Protein AF-A0A914KZJ1-F1 (afdb_monomer)

InterPro domains:
  IPR033891 Tetratricopeptide repeat protein 38 [PTHR16263] (1-72)

Organism: Meloidogyne incognita (NCBI:txid6306)

Solvent-accessible surface area (backbone atoms only — not comparable to full-atom values): 3759 Å² total; per-residue (Å²): 102,69,21,36,58,28,36,80,69,68,39,34,73,60,9,34,53,46,10,53,53,43,37,74,76,36,65,49,41,35,52,24,53,43,22,38,36,50,34,26,45,77,67,70,38,50,70,59,25,52,53,50,47,66,78,40,40,87,39,26,59,74,30,88,88,50,31,77,65,71,73,110

Secondary structure (DSSP, 8-state):
-HHHHHHHTT-HHHHHHHHHHHHHH-TT-HHHHHHHHHHHHHTT-HHHHHHHHHHHHHHHTT-TTTTTTTT-

pLDDT: mean 94.65, std 5.78, range [62.12, 98.62]

Foldseek 3Di:
DVLLVCLVVVVLVVSLVVLVVVCVVAVQPLSSLVSNLSSCVVVVVNVVSVVSCVVSVVRPCVDPPCSVVSVD

Nearest PDB structures (foldseek):
  4gco-assembly1_A  TM=7.780E-01  e=8.774E-01  Caenorhabditis elegans
  6q3q-assembly1_B  TM=7.826E-01  e=1.103E+00  Arabidopsis
  7zub-assembly1_C  TM=7.228E-01  e=8.286E-01  Homo sapiens
  5bnw-assembly1_A  TM=7.812E-01  e=1.103E+00  Homo sapiens
  6q6h-assembly1_J  TM=7.736E-01  e=1.956E+00  Homo sapiens

Mean predicted aligned error: 2.45 Å

Radius of gyration: 10.77 Å; Cα contacts (8 Å, |Δi|>4): 91; chains: 1; bounding box: 25×21×26 Å

Structure (mmCIF, N/CA/C/O backbone):
data_AF-A0A914KZJ1-F1
#
_entry.id   AF-A0A914KZJ1-F1
#
loop_
_atom_site.group_PDB
_atom_site.id
_atom_site.type_symbol
_atom_site.label_atom_id
_atom_site.label_alt_id
_atom_site.label_comp_id
_atom_site.label_asym_id
_atom_site.label_entity_id
_atom_site.label_seq_id
_atom_site.pdbx_PDB_ins_code
_atom_site.Cartn_x
_atom_site.Cartn_y
_atom_site.Cartn_z
_atom_site.occupancy
_atom_site.B_iso_or_equiv
_atom_site.auth_seq_id
_atom_site.auth_comp_id
_atom_site.auth_asym_id
_atom_site.auth_atom_id
_atom_site.pdbx_PDB_model_num
ATOM 1 N N . MET A 1 1 ? -7.978 -6.002 1.603 1.00 86.06 1 MET A N 1
ATOM 2 C CA . MET A 1 1 ? -7.475 -7.257 0.984 1.00 86.06 1 MET A CA 1
ATOM 3 C C . MET A 1 1 ? -7.673 -7.336 -0.533 1.00 86.06 1 MET A C 1
ATOM 5 O O . MET A 1 1 ? -6.764 -7.820 -1.183 1.00 86.06 1 MET A O 1
ATOM 9 N N . TYR A 1 2 ? -8.785 -6.874 -1.130 1.00 96.56 2 TYR A N 1
ATOM 10 C CA . TYR A 1 2 ? -8.941 -6.922 -2.601 1.00 96.56 2 TYR A CA 1
ATOM 11 C C . TYR A 1 2 ? -7.873 -6.105 -3.352 1.00 96.56 2 TYR A C 1
ATOM 13 O O . TYR A 1 2 ? -7.238 -6.634 -4.255 1.00 96.56 2 TYR A O 1
ATOM 21 N N . ALA A 1 3 ? -7.619 -4.863 -2.923 1.00 97.31 3 ALA A N 1
ATOM 22 C CA . ALA A 1 3 ? -6.585 -4.011 -3.517 1.00 97.31 3 ALA A CA 1
ATOM 23 C C . ALA A 1 3 ? -5.178 -4.627 -3.450 1.00 97.31 3 ALA A C 1
ATOM 25 O O . ALA A 1 3 ? -4.463 -4.605 -4.439 1.00 97.31 3 ALA A O 1
ATOM 26 N N . TYR A 1 4 ? -4.831 -5.240 -2.315 1.00 96.06 4 TYR A N 1
ATOM 27 C CA . TYR A 1 4 ? -3.584 -5.991 -2.145 1.00 96.06 4 TYR A CA 1
ATOM 28 C C . TYR A 1 4 ? -3.451 -7.126 -3.172 1.00 96.06 4 TYR A C 1
ATOM 30 O O . TYR A 1 4 ? -2.458 -7.216 -3.870 1.00 96.06 4 TYR A O 1
ATOM 38 N N . GLY A 1 5 ? -4.493 -7.946 -3.350 1.00 97.56 5 GLY A N 1
ATOM 39 C CA . GLY A 1 5 ? -4.446 -9.021 -4.348 1.00 97.56 5 GLY A CA 1
ATOM 40 C C . GLY A 1 5 ? -4.302 -8.523 -5.793 1.00 97.56 5 GLY A C 1
ATOM 41 O O . GLY A 1 5 ? -3.692 -9.207 -6.610 1.00 97.56 5 GLY A O 1
ATOM 42 N N . LEU A 1 6 ? -4.858 -7.349 -6.115 1.00 98.25 6 LEU A N 1
ATOM 43 C CA . LEU A 1 6 ? -4.673 -6.709 -7.421 1.00 98.25 6 LEU A CA 1
ATOM 44 C C . LEU A 1 6 ? -3.239 -6.201 -7.601 1.00 98.25 6 LEU A C 1
ATOM 46 O O . LEU A 1 6 ? -2.657 -6.416 -8.660 1.00 98.25 6 LEU A O 1
ATOM 50 N N . GLU A 1 7 ? -2.679 -5.563 -6.573 1.00 97.81 7 GLU A N 1
ATOM 51 C CA . GLU A 1 7 ? -1.304 -5.057 -6.564 1.00 97.81 7 GLU A CA 1
ATOM 52 C C . GLU A 1 7 ? -0.297 -6.199 -6.774 1.00 97.81 7 GLU A C 1
ATOM 54 O O . GLU A 1 7 ? 0.443 -6.169 -7.754 1.00 97.81 7 GLU A O 1
ATOM 59 N N . GLU A 1 8 ? -0.397 -7.276 -5.992 1.00 96.12 8 GLU A N 1
ATOM 60 C CA . GLU A 1 8 ? 0.428 -8.488 -6.134 1.00 96.12 8 GLU A CA 1
ATOM 61 C C . GLU A 1 8 ? 0.266 -9.183 -7.502 1.00 96.12 8 GLU A C 1
ATOM 63 O O . GLU A 1 8 ? 1.134 -9.931 -7.952 1.00 96.12 8 GLU A O 1
ATOM 68 N N . SER A 1 9 ? -0.855 -8.945 -8.193 1.00 97.88 9 SER A N 1
ATOM 69 C CA . SER A 1 9 ? -1.111 -9.472 -9.544 1.00 97.88 9 SER A CA 1
ATOM 70 C C . SER A 1 9 ? -0.632 -8.540 -10.666 1.00 97.88 9 SER A C 1
ATOM 72 O O . SER A 1 9 ? -0.788 -8.878 -11.839 1.00 97.88 9 SER A O 1
ATOM 74 N N . GLY A 1 10 ? -0.068 -7.375 -10.336 1.00 97.12 10 GLY A N 1
ATOM 75 C CA . GLY A 1 10 ? 0.392 -6.374 -11.301 1.00 97.12 10 GLY A CA 1
ATOM 76 C C . GLY A 1 10 ? -0.697 -5.431 -11.829 1.00 97.12 10 GLY A C 1
ATOM 77 O O . GLY A 1 10 ? -0.440 -4.635 -12.732 1.00 97.12 10 GLY A O 1
ATOM 78 N N . GLU A 1 11 ? -1.911 -5.476 -11.277 1.00 98.31 11 GLU A N 1
ATOM 79 C CA . GLU A 1 11 ? -3.056 -4.654 -11.694 1.00 98.31 11 GLU A CA 1
ATOM 80 C C . GLU A 1 11 ? -3.075 -3.301 -10.952 1.00 98.31 11 GLU A C 1
ATOM 82 O O . GLU A 1 11 ? -4.058 -2.928 -10.305 1.00 98.31 11 GLU A O 1
ATOM 87 N N . TYR A 1 12 ? -1.971 -2.548 -11.031 1.00 97.81 12 TYR A N 1
ATOM 88 C CA . TYR A 1 12 ? -1.696 -1.383 -10.171 1.00 97.81 12 TYR A CA 1
ATOM 89 C C . TYR A 1 12 ? -2.745 -0.263 -10.250 1.00 97.81 12 TYR A C 1
ATOM 91 O O . TYR A 1 12 ? -3.109 0.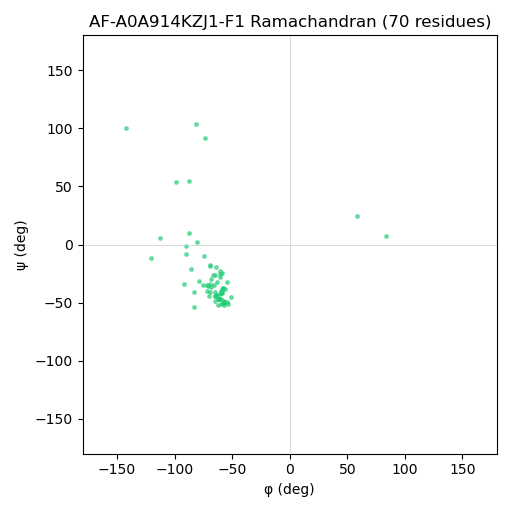325 -9.235 1.00 97.81 12 TYR A O 1
ATOM 99 N N . ILE A 1 13 ? -3.285 0.020 -11.441 1.00 97.75 13 ILE A N 1
ATOM 100 C CA . ILE A 1 13 ? -4.287 1.086 -11.619 1.00 97.75 13 ILE A CA 1
ATOM 101 C C . ILE A 1 13 ? -5.580 0.750 -10.861 1.00 97.75 13 ILE A C 1
ATOM 103 O O . ILE A 1 13 ? -6.157 1.607 -10.184 1.00 97.75 13 ILE A O 1
ATOM 107 N N . GLU A 1 14 ? -6.051 -0.496 -10.963 1.00 98.44 14 GLU A N 1
ATOM 108 C CA . GLU A 1 14 ? -7.262 -0.906 -10.250 1.00 98.44 14 GLU A CA 1
ATOM 109 C C . GLU A 1 14 ? -6.973 -1.112 -8.760 1.00 98.44 14 GLU A C 1
ATOM 111 O O . GLU A 1 14 ? -7.807 -0.750 -7.930 1.00 98.44 14 GLU A O 1
ATOM 116 N N . ALA A 1 15 ? -5.784 -1.607 -8.405 1.00 98.62 15 ALA A N 1
ATOM 117 C CA . ALA A 1 15 ? -5.350 -1.736 -7.020 1.00 98.62 15 ALA A CA 1
ATOM 118 C C . ALA A 1 15 ? -5.389 -0.390 -6.285 1.00 98.62 15 ALA A C 1
ATOM 120 O O . ALA A 1 15 ? -6.056 -0.276 -5.254 1.00 98.62 15 ALA A O 1
ATOM 121 N N . GLU A 1 16 ? -4.770 0.654 -6.845 1.00 98.19 16 GLU A N 1
ATOM 122 C CA . GLU A 1 16 ? -4.752 1.992 -6.250 1.00 98.19 16 GLU A CA 1
ATOM 123 C C . GLU A 1 16 ? -6.175 2.555 -6.096 1.00 98.19 16 GLU A C 1
ATOM 125 O O . GLU A 1 16 ? -6.534 3.113 -5.054 1.00 98.19 16 GLU A O 1
ATOM 130 N N . LYS A 1 17 ? -7.031 2.372 -7.108 1.00 98.44 17 LYS A N 1
ATOM 131 C CA . LYS A 1 17 ? -8.435 2.804 -7.058 1.00 98.44 17 LYS A CA 1
ATOM 132 C C . LYS A 1 17 ? -9.208 2.111 -5.937 1.00 98.44 17 LYS A C 1
ATOM 134 O O . LYS A 1 17 ? -9.916 2.779 -5.182 1.00 98.44 17 LYS A O 1
ATOM 139 N N . GLN A 1 18 ? -9.076 0.793 -5.808 1.00 98.56 18 GLN A N 1
ATOM 140 C CA . GLN A 1 18 ? -9.762 0.029 -4.765 1.00 98.56 18 GLN A CA 1
ATOM 141 C C . GLN A 1 18 ? -9.215 0.348 -3.375 1.00 98.56 18 GLN A C 1
ATOM 143 O O . GLN A 1 18 ? -9.986 0.457 -2.422 1.00 98.56 18 GLN A O 1
ATOM 148 N N . ALA A 1 19 ? -7.908 0.568 -3.255 1.00 98.06 19 ALA A N 1
ATOM 149 C CA . ALA A 1 19 ? -7.291 0.981 -2.006 1.00 98.06 19 ALA A CA 1
ATOM 150 C C . ALA A 1 19 ? -7.765 2.372 -1.560 1.00 98.06 19 ALA A C 1
ATOM 152 O O . ALA A 1 19 ? -8.089 2.563 -0.390 1.00 98.06 19 ALA A O 1
ATOM 153 N N . LYS A 1 20 ? -7.907 3.332 -2.486 1.00 98.19 20 LYS A N 1
ATOM 154 C CA . LYS A 1 20 ? -8.486 4.655 -2.185 1.00 98.19 20 LYS A CA 1
ATOM 155 C C . LYS A 1 20 ? -9.913 4.545 -1.650 1.00 98.19 20 LYS A C 1
ATOM 157 O O . LYS A 1 20 ? -10.249 5.228 -0.686 1.00 98.19 20 LYS A O 1
ATOM 162 N N . ILE A 1 21 ? -10.737 3.667 -2.226 1.00 98.38 21 ILE A N 1
ATOM 163 C CA . ILE A 1 21 ? -12.083 3.375 -1.702 1.00 98.38 21 ILE A CA 1
ATOM 164 C C . ILE A 1 21 ? -11.984 2.758 -0.298 1.00 98.38 21 ILE A C 1
ATOM 166 O O . ILE A 1 21 ? -12.713 3.163 0.605 1.00 98.38 21 ILE A O 1
ATOM 170 N N . GLY A 1 22 ? -11.052 1.824 -0.092 1.00 97.50 22 GLY A N 1
ATOM 171 C CA . GLY A 1 22 ? -10.770 1.227 1.215 1.00 97.50 22 GLY A CA 1
ATOM 172 C C . GLY A 1 22 ? -10.460 2.276 2.283 1.00 97.50 22 GLY A C 1
ATOM 173 O O . GLY A 1 22 ? -11.114 2.293 3.323 1.00 97.50 22 GLY A O 1
ATOM 174 N N . LEU A 1 23 ? -9.557 3.216 1.992 1.00 96.81 23 LEU A N 1
ATOM 175 C CA . LEU A 1 23 ? -9.193 4.298 2.914 1.00 96.81 23 LEU A CA 1
ATOM 176 C C . LEU A 1 23 ? -10.314 5.320 3.139 1.00 96.81 23 LEU A C 1
ATOM 178 O O . LEU A 1 23 ? -10.406 5.890 4.225 1.00 96.81 23 LEU A O 1
ATOM 182 N N . GLN A 1 24 ? -11.192 5.540 2.155 1.00 97.56 24 GLN A N 1
ATOM 183 C CA . GLN A 1 24 ? -12.397 6.358 2.344 1.00 97.56 24 GLN A CA 1
ATOM 184 C C . GLN A 1 24 ? -13.382 5.717 3.331 1.00 97.56 24 GLN A C 1
ATOM 186 O O . GLN A 1 24 ? -14.055 6.431 4.072 1.00 97.56 24 GLN A O 1
ATOM 191 N N . LEU A 1 25 ? -13.473 4.384 3.346 1.00 97.12 25 LEU A N 1
ATOM 192 C CA . LEU A 1 25 ? -14.354 3.634 4.246 1.00 97.12 25 LEU A CA 1
ATOM 193 C C . LEU A 1 25 ? -13.729 3.419 5.629 1.00 97.12 25 LEU A C 1
ATOM 195 O O . LEU A 1 25 ? -14.413 3.521 6.647 1.00 97.12 25 LEU A O 1
ATOM 199 N N . GLN A 1 26 ? -12.436 3.108 5.668 1.00 95.31 26 GLN A N 1
ATOM 200 C CA . GLN A 1 26 ? -11.664 2.868 6.877 1.00 95.31 26 GLN A CA 1
ATOM 201 C C . GLN A 1 26 ? -10.262 3.447 6.706 1.00 95.31 26 GLN A C 1
ATOM 203 O O . GLN A 1 26 ? -9.369 2.825 6.136 1.00 95.31 26 GLN A O 1
ATOM 208 N N . ARG A 1 27 ? -10.056 4.632 7.277 1.00 94.69 27 ARG A N 1
ATOM 209 C CA . ARG A 1 27 ? -8.787 5.355 7.191 1.00 94.69 27 ARG A CA 1
ATOM 210 C C . ARG A 1 27 ? -7.600 4.583 7.786 1.00 94.69 27 ARG A C 1
ATOM 212 O O . ARG A 1 27 ? -6.483 4.759 7.327 1.00 94.69 27 ARG A O 1
ATOM 219 N N . GLN A 1 28 ? -7.844 3.708 8.765 1.00 95.12 28 GLN A N 1
ATOM 220 C CA . GLN A 1 28 ? -6.814 2.883 9.420 1.00 95.12 28 GLN A CA 1
ATOM 221 C C . GLN A 1 28 ? -6.541 1.545 8.699 1.00 95.12 28 GLN A C 1
ATOM 223 O O . GLN A 1 28 ? -5.893 0.658 9.260 1.00 95.12 28 GLN A O 1
ATOM 228 N N . ASP A 1 29 ? -7.067 1.339 7.485 1.00 94.62 29 ASP A N 1
ATOM 229 C CA . ASP A 1 29 ? -6.831 0.106 6.728 1.00 94.62 29 ASP A CA 1
ATOM 230 C C . ASP A 1 29 ? -5.399 0.057 6.172 1.00 94.62 29 ASP A C 1
ATOM 232 O O . ASP A 1 29 ? -5.115 0.491 5.055 1.00 94.62 29 ASP A O 1
ATOM 236 N N . CYS A 1 30 ? -4.504 -0.540 6.957 1.00 94.75 30 CYS A N 1
ATOM 237 C CA . CYS A 1 30 ? -3.095 -0.729 6.618 1.00 94.75 30 CYS A CA 1
ATOM 238 C C . CYS A 1 30 ? -2.858 -1.441 5.285 1.00 94.75 30 CYS A C 1
ATOM 240 O O . CYS A 1 30 ? -1.874 -1.130 4.619 1.00 94.75 30 CYS A O 1
ATOM 242 N N . TRP A 1 31 ? -3.741 -2.357 4.874 1.00 95.56 31 TRP A N 1
ATOM 243 C CA . TRP A 1 31 ? -3.603 -3.075 3.604 1.00 95.56 31 TRP A CA 1
ATOM 244 C C . TRP A 1 31 ? -3.876 -2.170 2.410 1.00 95.56 31 TRP A C 1
ATOM 246 O O . TRP A 1 31 ? -3.256 -2.324 1.362 1.00 95.56 31 TRP A O 1
ATOM 256 N N . SER A 1 32 ? -4.811 -1.233 2.562 1.00 97.00 32 SER A N 1
ATOM 257 C CA . SER A 1 32 ? -5.090 -0.239 1.531 1.00 97.00 32 SER A CA 1
ATOM 258 C C . SER A 1 32 ? -3.951 0.780 1.438 1.00 97.00 32 SER A C 1
ATOM 260 O O . SER A 1 32 ? -3.522 1.102 0.334 1.00 97.00 32 SER A O 1
ATOM 262 N N . THR A 1 33 ? -3.384 1.221 2.567 1.00 97.00 33 THR A N 1
ATOM 263 C CA . THR A 1 33 ? -2.160 2.042 2.554 1.00 97.00 33 THR A CA 1
ATOM 264 C C . THR A 1 33 ? -1.009 1.321 1.852 1.00 97.00 33 THR A C 1
ATOM 266 O O . THR A 1 33 ? -0.404 1.889 0.949 1.00 97.00 33 THR A O 1
ATOM 269 N N . HIS A 1 34 ? -0.743 0.070 2.230 1.00 97.12 34 HIS A N 1
ATOM 270 C CA . HIS A 1 34 ? 0.295 -0.764 1.628 1.00 97.12 34 HIS A CA 1
ATOM 271 C C . HIS A 1 34 ? 0.135 -0.857 0.103 1.00 97.12 34 HIS A C 1
ATOM 273 O O . HIS A 1 34 ? 1.061 -0.537 -0.636 1.00 97.12 34 HIS A O 1
ATOM 279 N N . ALA A 1 35 ? -1.068 -1.194 -0.374 1.00 97.50 35 ALA A N 1
ATOM 280 C CA . ALA A 1 35 ? -1.327 -1.310 -1.806 1.00 97.50 35 ALA A CA 1
ATOM 281 C C . ALA A 1 35 ? -1.066 0.009 -2.559 1.00 97.50 35 ALA A C 1
ATOM 283 O O . ALA A 1 35 ? -0.491 -0.017 -3.642 1.00 97.50 35 ALA A O 1
ATOM 284 N N . ILE A 1 36 ? -1.441 1.170 -2.000 1.00 97.75 36 ILE A N 1
ATOM 285 C CA . ILE A 1 36 ? -1.147 2.477 -2.625 1.00 97.75 36 ILE A CA 1
ATOM 286 C C . ILE A 1 36 ? 0.359 2.737 -2.671 1.00 97.75 36 ILE A C 1
ATOM 288 O O . ILE A 1 36 ? 0.857 3.175 -3.707 1.00 97.75 36 ILE A O 1
ATOM 292 N N . ALA A 1 37 ? 1.075 2.460 -1.579 1.00 97.12 37 ALA A N 1
ATOM 293 C CA . ALA A 1 37 ? 2.519 2.660 -1.515 1.00 97.12 37 ALA A CA 1
ATOM 294 C C . ALA A 1 37 ? 3.251 1.832 -2.583 1.00 97.12 37 ALA A C 1
ATOM 296 O O . ALA A 1 37 ? 4.030 2.398 -3.349 1.00 97.12 37 ALA A O 1
ATOM 297 N N . HIS A 1 38 ? 2.922 0.545 -2.725 1.00 96.88 38 HIS A N 1
ATOM 298 C CA . HIS A 1 38 ? 3.511 -0.294 -3.772 1.00 96.88 38 HIS A CA 1
ATOM 299 C C . HIS A 1 38 ? 3.055 0.096 -5.179 1.00 96.88 38 HIS A C 1
ATOM 301 O O . HIS A 1 38 ? 3.858 0.073 -6.103 1.00 96.88 38 HIS A O 1
ATOM 307 N N . CYS A 1 39 ? 1.817 0.561 -5.376 1.00 97.81 39 CYS A N 1
ATOM 308 C CA . CYS A 1 39 ? 1.420 1.111 -6.678 1.00 97.81 39 CYS A CA 1
ATOM 309 C C . CYS A 1 39 ? 2.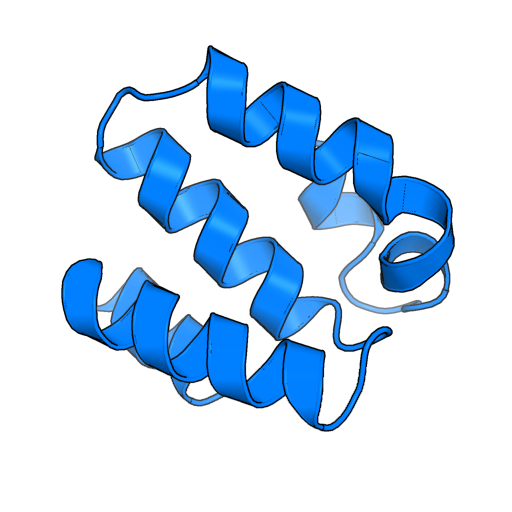299 2.309 -7.084 1.00 97.81 39 CYS A C 1
ATOM 311 O O . CYS A 1 39 ? 2.696 2.412 -8.245 1.00 97.81 39 CYS A O 1
ATOM 313 N N . MET A 1 40 ? 2.632 3.197 -6.139 1.00 97.44 40 MET A N 1
ATOM 314 C CA . MET A 1 40 ? 3.540 4.327 -6.381 1.00 97.44 40 MET A CA 1
ATOM 315 C C . MET A 1 40 ? 4.983 3.862 -6.611 1.00 97.44 40 MET A C 1
ATOM 317 O O . MET A 1 40 ? 5.644 4.360 -7.523 1.00 97.44 40 MET A O 1
ATOM 321 N N . GLU A 1 41 ? 5.455 2.877 -5.846 1.00 96.50 41 GLU A N 1
ATOM 322 C CA . GLU A 1 41 ? 6.765 2.247 -6.040 1.00 96.50 41 GLU A CA 1
ATOM 323 C C . GLU A 1 41 ? 6.898 1.649 -7.450 1.00 96.50 41 GLU A C 1
ATOM 325 O O . GLU A 1 41 ? 7.835 1.968 -8.185 1.00 96.50 41 GLU A O 1
ATOM 330 N N . MET A 1 42 ? 5.914 0.854 -7.875 1.00 96.94 42 MET A N 1
ATOM 331 C CA . MET A 1 42 ? 5.893 0.201 -9.186 1.00 96.94 42 MET A CA 1
ATOM 332 C C . MET A 1 42 ? 5.758 1.200 -10.341 1.00 96.94 42 MET A C 1
ATOM 334 O O . MET A 1 42 ? 6.251 0.948 -11.442 1.00 96.94 42 MET A O 1
ATOM 338 N N . ALA A 1 43 ? 5.169 2.371 -10.087 1.00 96.62 43 ALA A N 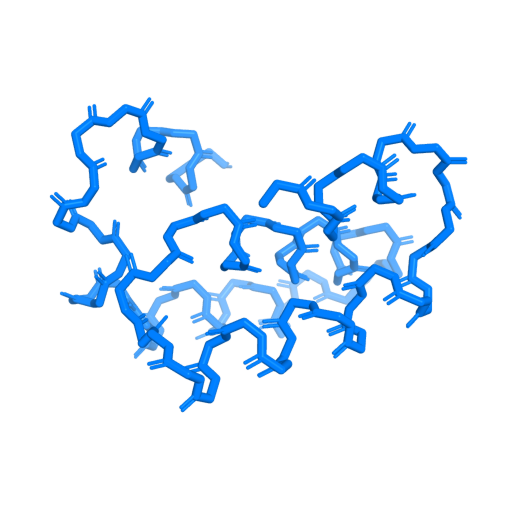1
ATOM 339 C CA . ALA A 1 43 ? 5.143 3.498 -11.016 1.00 96.62 43 ALA A CA 1
ATOM 340 C C . ALA A 1 43 ? 6.444 4.332 -11.024 1.00 96.62 43 ALA A C 1
ATOM 342 O O . ALA A 1 43 ? 6.531 5.317 -11.758 1.00 96.62 43 ALA A O 1
ATOM 343 N N . SER A 1 44 ? 7.462 3.948 -10.241 1.00 97.56 44 SER A N 1
ATOM 344 C CA . SER A 1 44 ? 8.698 4.716 -10.012 1.00 97.56 44 SER A CA 1
ATOM 345 C C . SER A 1 44 ? 8.467 6.117 -9.424 1.00 97.56 44 SER A C 1
ATOM 347 O O . SER A 1 44 ? 9.307 7.007 -9.570 1.00 97.56 44 SER A O 1
ATOM 349 N N . ASP A 1 45 ? 7.345 6.319 -8.733 1.00 97.19 45 ASP A N 1
ATOM 350 C CA . ASP A 1 45 ? 6.975 7.569 -8.067 1.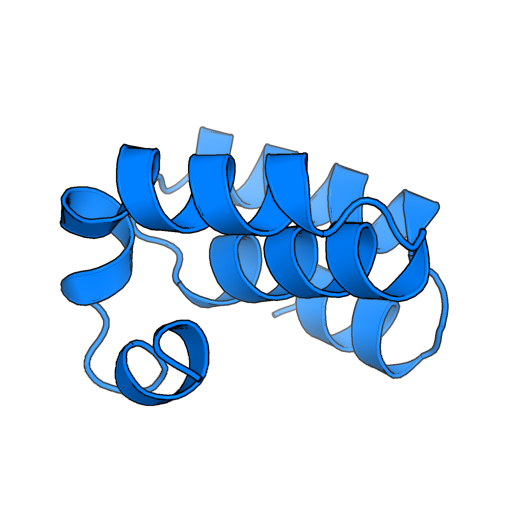00 97.19 45 ASP A CA 1
ATOM 351 C C . ASP A 1 45 ? 7.300 7.520 -6.565 1.00 97.19 45 ASP A C 1
ATOM 353 O O . ASP A 1 45 ? 6.463 7.732 -5.683 1.00 97.19 45 ASP A O 1
ATOM 357 N N . PHE A 1 46 ? 8.561 7.203 -6.268 1.00 95.75 46 PHE A N 1
ATOM 358 C CA . PHE A 1 46 ? 9.041 6.954 -4.906 1.00 95.75 46 PHE A CA 1
ATOM 359 C C . PHE A 1 46 ? 8.823 8.144 -3.967 1.00 95.75 46 PHE A C 1
ATOM 361 O O . PHE A 1 46 ? 8.474 7.960 -2.806 1.00 95.75 46 PHE A O 1
ATOM 368 N N . ASN A 1 47 ? 8.993 9.374 -4.465 1.00 97.00 47 ASN A N 1
ATOM 369 C CA . ASN A 1 47 ? 8.832 10.574 -3.642 1.00 97.00 47 ASN A CA 1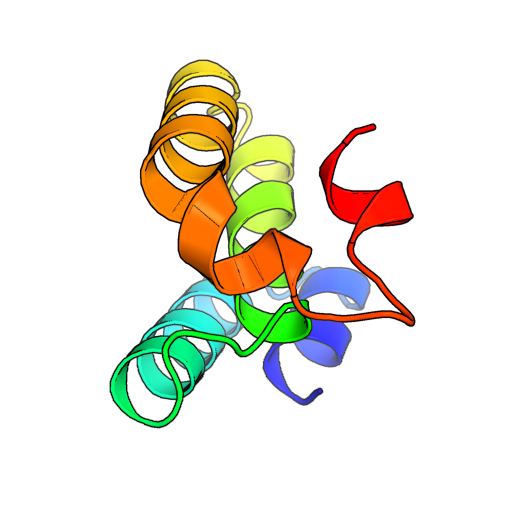
ATOM 370 C C . ASN A 1 47 ? 7.393 10.719 -3.138 1.00 97.00 47 ASN A C 1
ATOM 372 O O . ASN A 1 47 ? 7.184 11.039 -1.970 1.00 97.00 47 ASN A O 1
ATOM 376 N N . ASN A 1 48 ? 6.401 10.477 -3.999 1.00 96.62 48 ASN A N 1
ATOM 377 C CA . ASN A 1 48 ? 5.009 10.521 -3.570 1.00 96.62 48 ASN A CA 1
ATOM 378 C C . ASN A 1 48 ? 4.659 9.330 -2.677 1.00 96.62 48 ASN A C 1
ATOM 380 O O . ASN A 1 48 ? 3.938 9.531 -1.703 1.00 96.62 48 ASN A O 1
ATOM 384 N N . GLY A 1 49 ? 5.221 8.143 -2.936 1.00 96.69 49 GLY A N 1
ATOM 385 C CA . GLY A 1 49 ? 5.078 6.975 -2.060 1.00 96.69 49 GLY A CA 1
ATOM 386 C C . GLY A 1 49 ? 5.559 7.242 -0.632 1.00 96.69 49 GLY A C 1
ATOM 387 O O . GLY A 1 49 ? 4.809 7.034 0.323 1.00 96.69 49 GLY A O 1
ATOM 388 N N . ILE A 1 50 ? 6.767 7.795 -0.487 1.00 96.38 50 ILE A N 1
ATOM 389 C CA . ILE A 1 50 ? 7.350 8.163 0.813 1.00 96.38 50 ILE A CA 1
ATOM 390 C C . ILE A 1 50 ? 6.496 9.234 1.497 1.00 96.38 50 ILE A C 1
ATOM 392 O O . ILE A 1 50 ? 6.049 9.033 2.624 1.00 96.38 50 ILE A O 1
ATOM 396 N N . ASN A 1 51 ? 6.188 10.334 0.799 1.00 97.38 51 ASN A N 1
ATOM 397 C CA . ASN A 1 51 ? 5.358 11.408 1.353 1.00 97.38 51 ASN A CA 1
ATOM 398 C C . ASN A 1 51 ? 3.976 10.898 1.800 1.00 97.38 51 ASN A C 1
ATOM 400 O O . ASN A 1 51 ? 3.427 11.349 2.808 1.00 97.38 51 ASN A O 1
ATOM 404 N N . PHE A 1 52 ? 3.385 9.963 1.054 1.00 97.06 52 PHE A N 1
ATOM 405 C CA . PHE A 1 52 ? 2.113 9.341 1.402 1.00 97.06 52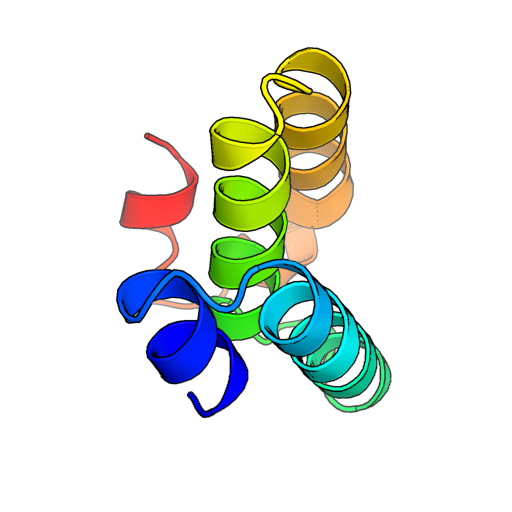 PHE A CA 1
ATOM 406 C C . PHE A 1 52 ? 2.225 8.513 2.687 1.00 97.06 52 PHE A C 1
ATOM 408 O O . PHE A 1 52 ? 1.411 8.701 3.594 1.00 97.06 52 PHE A O 1
ATOM 415 N N . LEU A 1 53 ? 3.236 7.647 2.799 1.00 96.31 53 LEU A N 1
ATOM 416 C CA . LEU A 1 53 ? 3.460 6.837 3.997 1.00 96.31 53 LEU A CA 1
ATOM 417 C C . LEU A 1 53 ? 3.722 7.711 5.229 1.00 96.31 53 LEU A C 1
ATOM 419 O O . LEU A 1 53 ? 3.056 7.522 6.246 1.00 96.31 53 LEU A O 1
ATOM 423 N N . GLU A 1 54 ? 4.592 8.718 5.118 1.00 96.44 54 GLU A N 1
ATOM 424 C CA . GLU A 1 54 ? 4.901 9.653 6.208 1.00 96.44 54 GLU A CA 1
ATOM 425 C C . GLU A 1 54 ? 3.665 10.454 6.644 1.00 96.44 54 GLU A C 1
ATOM 427 O O . GLU A 1 54 ? 3.348 10.546 7.831 1.00 96.44 54 GLU A O 1
ATOM 432 N N . SER A 1 55 ? 2.908 11.008 5.691 1.00 96.62 55 SER A N 1
ATOM 433 C CA . SER A 1 55 ? 1.728 11.831 6.003 1.00 96.62 55 SER A CA 1
ATOM 434 C C . SER A 1 55 ? 0.556 11.042 6.595 1.00 96.62 55 SER A C 1
ATOM 436 O O . SER A 1 55 ? -0.332 11.635 7.214 1.00 96.62 55 SER A O 1
ATOM 438 N N . THR A 1 56 ? 0.551 9.717 6.434 1.00 95.88 56 THR A N 1
ATOM 439 C CA . THR A 1 56 ? -0.515 8.830 6.919 1.00 95.88 56 THR A CA 1
ATOM 440 C C . THR A 1 56 ? -0.071 7.900 8.047 1.00 95.88 56 THR A C 1
ATOM 442 O O . THR A 1 56 ? -0.872 7.084 8.499 1.00 95.88 56 THR A O 1
ATOM 445 N N . GLU A 1 57 ? 1.155 8.043 8.564 1.00 95.81 57 GLU A N 1
ATOM 446 C CA . GLU A 1 57 ? 1.750 7.143 9.567 1.00 95.81 57 GLU A CA 1
ATOM 447 C C . GLU A 1 57 ? 0.840 6.902 10.773 1.00 95.81 57 GLU A C 1
ATOM 449 O O . GLU A 1 57 ? 0.606 5.761 11.171 1.00 95.81 57 GLU A O 1
ATOM 454 N N . ASN A 1 58 ? 0.242 7.962 11.316 1.00 95.38 58 ASN A N 1
ATOM 455 C CA . ASN A 1 58 ? -0.661 7.868 12.466 1.00 95.38 58 ASN A CA 1
ATOM 456 C C . ASN A 1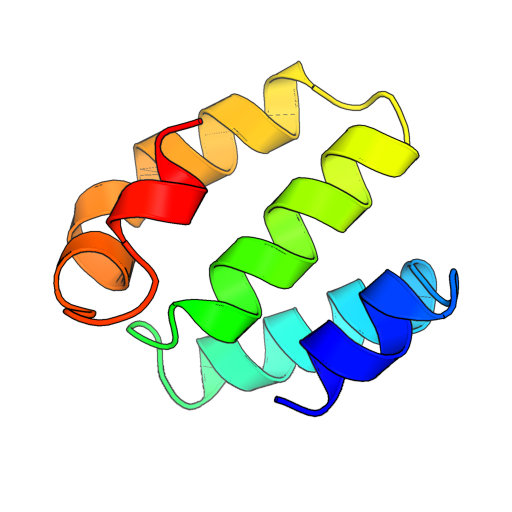 58 ? -1.901 6.994 12.205 1.00 95.38 58 ASN A C 1
ATOM 458 O O . ASN A 1 58 ? -2.473 6.457 13.154 1.00 95.38 58 ASN A O 1
ATOM 462 N N . ASP A 1 59 ? -2.310 6.848 10.943 1.00 94.88 59 ASP A N 1
ATOM 463 C CA . ASP A 1 59 ? -3.479 6.068 10.548 1.00 94.88 59 ASP A CA 1
ATOM 464 C C . ASP A 1 59 ? -3.130 4.577 10.425 1.00 94.88 59 ASP A C 1
ATOM 466 O O . ASP A 1 59 ? -3.767 3.729 11.053 1.00 94.88 59 ASP A O 1
ATOM 470 N N . TRP A 1 60 ? -2.105 4.235 9.638 1.00 94.12 60 TRP A N 1
ATOM 471 C CA . TRP A 1 60 ? -1.785 2.835 9.333 1.00 94.12 60 TRP A CA 1
ATOM 472 C C . TRP A 1 60 ? -0.894 2.156 10.382 1.00 94.12 60 TRP A C 1
ATOM 474 O O . TRP A 1 60 ? -0.929 0.927 10.496 1.00 94.12 60 TRP A O 1
ATOM 484 N N . SER A 1 61 ? -0.147 2.913 11.196 1.00 93.50 61 SER A N 1
ATOM 485 C CA . SER A 1 61 ? 0.729 2.361 12.250 1.00 93.50 61 SER A CA 1
ATOM 486 C C . SER A 1 61 ? -0.028 1.622 13.359 1.00 93.50 61 SER A C 1
ATOM 488 O O . SER A 1 61 ? 0.540 0.780 14.054 1.00 93.50 61 SER A O 1
ATOM 490 N N . GLN A 1 62 ? -1.333 1.870 13.498 1.00 88.88 62 GLN A N 1
AT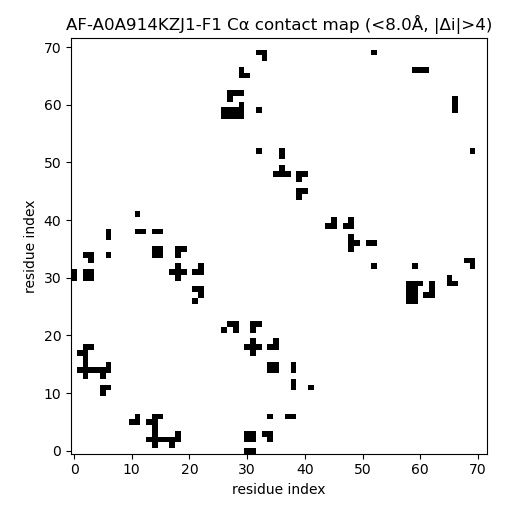OM 491 C CA . GLN A 1 62 ? -2.200 1.191 14.468 1.00 88.88 62 GLN A CA 1
ATOM 492 C C . GLN A 1 62 ? -2.427 -0.297 14.127 1.00 88.88 62 GLN A C 1
ATOM 494 O O . GLN A 1 62 ? -2.842 -1.094 14.976 1.00 88.88 62 GLN A O 1
ATOM 499 N N . CYS A 1 63 ? -2.163 -0.701 12.881 1.00 87.25 63 CYS A N 1
ATOM 500 C CA . CYS A 1 63 ? -2.388 -2.058 12.400 1.00 87.25 63 CYS A CA 1
ATOM 501 C C . CYS A 1 63 ? -1.255 -3.013 12.797 1.00 87.25 63 CYS A C 1
ATOM 503 O O . CYS A 1 63 ? -0.209 -3.078 12.158 1.00 87.25 63 CYS A O 1
ATOM 505 N N . LYS A 1 64 ? -1.509 -3.857 13.801 1.00 81.00 64 LYS A N 1
ATOM 506 C CA . LYS A 1 64 ? -0.518 -4.787 14.378 1.00 81.00 64 LYS A CA 1
ATOM 507 C C . LYS A 1 64 ? 0.106 -5.798 13.407 1.00 81.00 64 LYS A C 1
ATOM 509 O O . LYS A 1 64 ? 1.175 -6.311 13.704 1.00 81.00 64 LYS A O 1
ATOM 514 N N . LEU A 1 65 ? -0.569 -6.141 12.309 1.00 80.38 65 LEU A N 1
ATOM 515 C CA . LEU A 1 65 ? -0.115 -7.206 11.405 1.00 80.38 65 LEU A CA 1
ATOM 516 C C . LEU A 1 65 ? 0.770 -6.699 10.264 1.00 80.38 65 LEU A C 1
ATOM 518 O O . LEU A 1 65 ? 1.663 -7.426 9.847 1.00 80.38 65 LEU A O 1
ATOM 522 N N . LEU A 1 66 ? 0.519 -5.484 9.767 1.00 86.56 66 LEU A N 1
ATOM 523 C CA . LEU A 1 66 ? 1.147 -4.984 8.540 1.00 86.56 66 LEU A CA 1
ATOM 524 C C . LEU A 1 66 ? 1.963 -3.703 8.746 1.00 86.56 66 LEU A C 1
ATOM 526 O O . LEU A 1 66 ? 2.729 -3.342 7.861 1.00 86.56 66 LEU A O 1
ATOM 530 N N . HIS A 1 67 ? 1.862 -3.025 9.899 1.00 84.25 67 HIS A N 1
ATOM 531 C CA . HIS A 1 67 ? 2.568 -1.750 10.086 1.00 84.25 67 HIS A CA 1
ATOM 532 C C . HIS A 1 67 ? 4.082 -1.874 9.865 1.00 84.25 67 HIS A C 1
ATOM 534 O O . HIS A 1 67 ? 4.681 -0.984 9.281 1.00 84.25 67 HIS A O 1
ATOM 540 N N . GLY A 1 68 ? 4.698 -2.984 10.294 1.00 86.75 68 GLY A N 1
ATOM 541 C CA . GLY A 1 68 ? 6.132 -3.212 10.116 1.00 86.75 68 GLY A CA 1
ATOM 542 C C . GLY A 1 68 ? 6.547 -3.339 8.651 1.00 86.75 68 GLY A C 1
ATOM 543 O O . GLY A 1 68 ? 7.681 -3.018 8.323 1.00 86.75 68 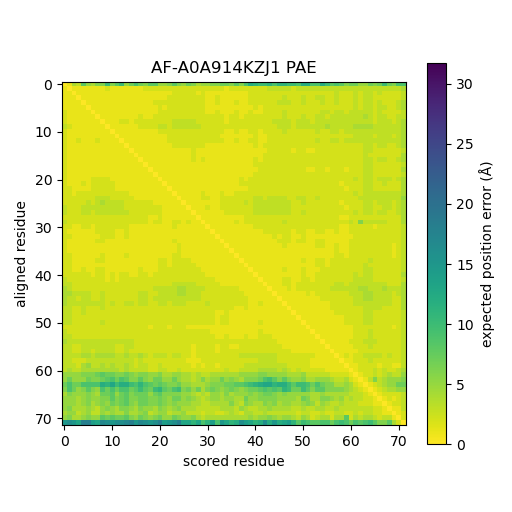GLY A O 1
ATOM 544 N N . HIS A 1 69 ? 5.634 -3.771 7.779 1.00 86.44 69 HIS A N 1
ATOM 545 C CA . HIS A 1 69 ? 5.894 -3.891 6.349 1.00 86.44 69 HIS A CA 1
ATOM 546 C C . HIS A 1 69 ? 5.804 -2.537 5.633 1.00 86.44 69 HIS A C 1
ATOM 548 O O . HIS A 1 69 ? 6.570 -2.300 4.715 1.00 86.44 69 HIS A O 1
ATOM 554 N N . ASN A 1 70 ? 4.959 -1.619 6.113 1.00 88.75 70 ASN A N 1
ATOM 555 C CA . ASN A 1 70 ? 4.856 -0.254 5.576 1.00 88.75 70 ASN A CA 1
ATOM 556 C C . ASN A 1 70 ? 6.035 0.664 5.965 1.00 88.75 70 ASN A C 1
ATOM 558 O O . ASN A 1 70 ? 6.113 1.782 5.467 1.00 88.75 70 ASN A O 1
ATOM 562 N N . TYR A 1 71 ? 6.909 0.235 6.884 1.00 85.62 71 TYR A N 1
ATOM 563 C CA . TYR A 1 71 ? 8.129 0.965 7.268 1.00 85.62 71 TYR A CA 1
ATOM 564 C C . TYR A 1 71 ? 9.365 0.587 6.435 1.00 85.62 71 TYR A C 1
ATOM 566 O O . TYR A 1 71 ? 10.422 1.192 6.629 1.00 85.62 71 TYR A O 1
ATOM 574 N N . TRP A 1 72 ? 9.263 -0.449 5.602 1.00 62.12 72 TRP A N 1
ATOM 575 C CA . TRP A 1 72 ? 10.330 -0.896 4.709 1.00 62.12 72 TRP A CA 1
ATOM 576 C C . TRP A 1 72 ? 10.254 -0.140 3.384 1.00 62.12 72 TRP A C 1
ATOM 578 O O . TRP A 1 72 ? 11.339 0.259 2.903 1.00 62.12 72 TRP A O 1
#

Sequence (72 aa):
MYAYGLEESGEYIEAEKQAKIGLQLQRQDCWSTHAIAHCMEMASDFNNGINFLESTENDWSQCKLLHGHNYW